Protein AF-A0A957P4Z6-F1 (afdb_monomer_lite)

pLDDT: mean 92.35, std 8.81, range [55.03, 98.56]

Radius of gyration: 17.6 Å; chains: 1; bounding box: 36×28×49 Å

Sequence (107 aa):
DGAVQLIPFFLSGLGFVTVLAVIFKPTKPVVWSMRLVMAVTILGSLFGMWEHLEGNFEFAREIHSGLSGTQLLWQAMAGANPLLAPGMLAIGALIAIAASYYPAAQK

Foldseek 3Di:
DVVLVCLLVVLVVLLVVLLVCLVVPLDPVSLVSNLVSLVVLLVSLVVLLVVQLVVQLVVLCVVCVPDDSVVSSVRSCVGPSHSVVSVVSNVSSVVSNVVCPDPVSHD

Secondary structure (DSSP, 8-state):
-HHHHHHHHHHHHHHHHHHHHHHH---HHHHHHHHHHHHHHHHHHHHHHHHHHHHHHHHHHHH-TT--HHHHHHHHHTSSS-THHHHHHHHHHHHHHHHTTSGGG--

Structure (mmCIF, N/CA/C/O backbone):
data_AF-A0A957P4Z6-F1
#
_entry.id   AF-A0A957P4Z6-F1
#
loop_
_atom_site.group_PDB
_atom_site.id
_atom_site.type_symbol
_atom_site.label_atom_id
_atom_site.label_alt_id
_atom_site.label_comp_id
_atom_site.label_asym_id
_atom_site.label_entity_id
_atom_site.label_seq_id
_atom_site.pdbx_PDB_ins_code
_atom_site.Cartn_x
_atom_site.Cartn_y
_atom_site.Cartn_z
_atom_site.occupancy
_atom_site.B_iso_or_equiv
_atom_site.auth_seq_id
_atom_site.auth_comp_id
_atom_site.auth_asym_id
_atom_site.auth_atom_id
_atom_site.pdbx_PDB_model_num
ATOM 1 N N . ASP A 1 1 ? 10.012 -15.158 -8.836 1.00 59.78 1 ASP A N 1
ATOM 2 C CA . ASP A 1 1 ? 9.226 -14.084 -9.487 1.00 59.78 1 ASP A CA 1
ATOM 3 C C . ASP A 1 1 ? 7.715 -14.163 -9.228 1.00 59.78 1 ASP A C 1
ATOM 5 O O . ASP A 1 1 ? 7.088 -13.127 -9.074 1.00 59.78 1 ASP A O 1
ATOM 9 N N . GLY A 1 2 ? 7.102 -15.346 -9.060 1.00 76.00 2 GLY A N 1
ATOM 10 C CA . GLY A 1 2 ? 5.652 -15.437 -8.778 1.00 76.00 2 GLY A CA 1
ATOM 11 C C . GLY A 1 2 ? 5.203 -15.059 -7.354 1.00 76.00 2 GLY A C 1
ATOM 12 O O . GLY A 1 2 ? 4.085 -14.592 -7.165 1.00 76.00 2 GLY A O 1
ATOM 13 N N . ALA A 1 3 ? 6.055 -15.227 -6.336 1.00 83.94 3 ALA A N 1
ATOM 14 C CA . ALA A 1 3 ? 5.657 -14.999 -4.939 1.00 83.94 3 ALA A CA 1
ATOM 15 C C . ALA A 1 3 ? 5.323 -13.525 -4.634 1.00 83.94 3 ALA A C 1
ATOM 17 O O . ALA A 1 3 ? 4.403 -13.250 -3.868 1.00 83.94 3 ALA A O 1
ATOM 18 N N . VAL A 1 4 ? 6.026 -12.582 -5.272 1.00 88.38 4 VAL A N 1
ATOM 19 C CA . VAL A 1 4 ? 5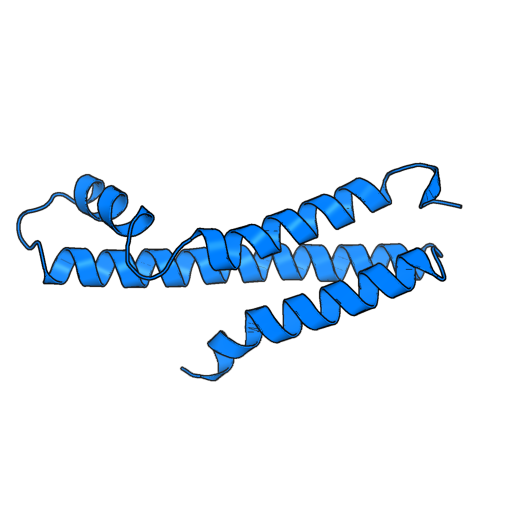.790 -11.136 -5.114 1.00 88.38 4 VAL A CA 1
ATOM 20 C C . VAL A 1 4 ? 4.407 -10.740 -5.643 1.00 88.38 4 VAL A C 1
ATOM 22 O O . VAL A 1 4 ? 3.729 -9.919 -5.034 1.00 88.38 4 VAL A O 1
ATOM 25 N N . GLN A 1 5 ? 3.921 -11.398 -6.700 1.00 88.44 5 GLN A N 1
ATOM 26 C CA . GLN A 1 5 ? 2.590 -11.139 -7.265 1.00 88.44 5 GLN A CA 1
ATOM 27 C C . GLN A 1 5 ? 1.450 -11.524 -6.312 1.00 88.44 5 GLN A C 1
ATOM 29 O O . GLN A 1 5 ? 0.342 -11.009 -6.439 1.00 88.44 5 GLN A O 1
ATOM 34 N N . LEU A 1 6 ? 1.710 -12.400 -5.335 1.00 94.19 6 LEU A N 1
ATOM 35 C CA . LEU A 1 6 ? 0.724 -12.802 -4.329 1.00 94.19 6 LEU A CA 1
ATOM 36 C C . LEU A 1 6 ? 0.587 -11.788 -3.187 1.00 94.19 6 LEU A C 1
ATOM 38 O O . LEU A 1 6 ? -0.443 -11.770 -2.512 1.00 94.19 6 LEU A O 1
ATOM 42 N N . ILE A 1 7 ? 1.590 -10.928 -2.981 1.00 94.44 7 ILE A N 1
ATOM 43 C CA . ILE A 1 7 ? 1.596 -9.897 -1.935 1.00 94.44 7 ILE A CA 1
ATOM 44 C C . ILE A 1 7 ? 0.316 -9.045 -1.951 1.00 94.44 7 ILE A C 1
ATOM 46 O O . ILE A 1 7 ? -0.351 -9.001 -0.914 1.00 94.44 7 ILE A O 1
ATOM 50 N N . PRO A 1 8 ? -0.101 -8.414 -3.070 1.00 94.38 8 PRO A N 1
ATOM 51 C CA . PRO A 1 8 ? -1.313 -7.594 -3.079 1.00 94.38 8 PRO A CA 1
ATOM 52 C C . PRO A 1 8 ? -2.575 -8.387 -2.716 1.00 94.38 8 PRO A C 1
ATOM 54 O O . PRO A 1 8 ? -3.454 -7.842 -2.048 1.00 94.38 8 PRO A O 1
ATOM 57 N N . PHE A 1 9 ? -2.664 -9.673 -3.072 1.00 95.44 9 PHE A N 1
ATOM 58 C CA . PHE A 1 9 ? -3.811 -10.519 -2.719 1.00 95.44 9 PHE A CA 1
ATOM 59 C C . PHE A 1 9 ? -3.860 -10.825 -1.222 1.00 95.44 9 PHE A C 1
ATOM 61 O O . PHE A 1 9 ? -4.914 -10.682 -0.601 1.00 95.44 9 PHE A O 1
ATOM 68 N N . PHE A 1 10 ? -2.725 -11.191 -0.620 1.00 97.00 10 PHE A N 1
ATOM 69 C CA . PHE A 1 10 ? -2.651 -11.433 0.821 1.00 97.00 10 PHE A CA 1
ATOM 70 C C . PHE A 1 10 ? -2.908 -10.162 1.630 1.00 97.00 10 PHE A C 1
ATOM 72 O O . PHE A 1 10 ? -3.675 -10.205 2.590 1.00 97.00 10 PHE A O 1
ATOM 79 N N . LEU A 1 11 ? -2.324 -9.029 1.228 1.00 97.44 11 LEU A N 1
ATOM 80 C CA . LEU A 1 11 ? -2.556 -7.740 1.881 1.00 97.44 11 LEU A CA 1
ATOM 81 C C . LEU A 1 11 ? -4.019 -7.300 1.762 1.00 97.44 11 LEU A C 1
ATOM 83 O O . LEU A 1 11 ? -4.610 -6.888 2.757 1.00 97.44 11 LEU A O 1
ATOM 87 N N . SER A 1 12 ? -4.635 -7.459 0.586 1.00 97.06 12 SER A N 1
ATOM 88 C CA . SER A 1 12 ? -6.058 -7.148 0.384 1.00 97.06 12 SER A CA 1
ATOM 89 C C . SER A 1 12 ? -6.961 -8.039 1.238 1.00 97.06 12 SER A C 1
ATOM 91 O O . SER A 1 12 ? -7.853 -7.539 1.922 1.00 97.06 12 SER A O 1
ATOM 93 N N . GLY A 1 13 ? -6.717 -9.353 1.243 1.00 97.81 13 GLY A N 1
ATOM 94 C CA . GLY A 1 13 ? -7.501 -10.311 2.023 1.00 97.81 13 GLY A CA 1
ATOM 95 C C . GLY A 1 13 ? -7.371 -10.086 3.530 1.00 97.81 13 GLY A C 1
ATOM 96 O O . GLY A 1 13 ? -8.375 -10.005 4.238 1.00 97.81 13 GLY A O 1
ATOM 97 N N . LEU A 1 14 ? -6.143 -9.918 4.027 1.00 98.00 14 LEU A N 1
ATOM 98 C CA . LEU A 1 14 ? -5.886 -9.637 5.439 1.00 98.00 14 LEU A CA 1
ATOM 99 C C . LEU A 1 14 ? -6.459 -8.275 5.853 1.00 98.00 14 LEU A C 1
ATOM 101 O O . LEU A 1 14 ? -7.089 -8.155 6.906 1.00 98.00 14 LEU A O 1
ATOM 105 N N . GLY A 1 15 ? -6.293 -7.258 5.005 1.00 97.50 15 GLY A N 1
ATOM 106 C CA . GLY A 1 15 ? -6.882 -5.938 5.194 1.00 97.50 15 GLY A CA 1
ATOM 107 C C . GLY A 1 15 ? -8.401 -6.014 5.336 1.00 97.50 15 GLY A C 1
ATOM 108 O O . GLY A 1 15 ? -8.946 -5.546 6.334 1.00 97.50 15 GLY A O 1
ATOM 109 N N . PHE A 1 16 ? -9.075 -6.695 4.408 1.00 98.06 16 PHE A N 1
ATOM 110 C CA . PHE A 1 16 ? -10.522 -6.907 4.449 1.00 98.06 16 PHE A CA 1
ATOM 111 C C . PHE A 1 16 ? -10.978 -7.587 5.747 1.00 98.06 16 PHE A C 1
ATOM 113 O O . PHE A 1 16 ? -11.880 -7.089 6.421 1.00 98.06 16 PHE A O 1
ATOM 120 N N . VAL A 1 17 ? -10.312 -8.674 6.153 1.00 98.38 17 VAL A N 1
ATOM 121 C CA . VAL A 1 17 ? -10.625 -9.390 7.402 1.00 98.38 17 VAL A CA 1
ATOM 122 C C . VAL A 1 17 ? -10.489 -8.479 8.624 1.00 98.38 17 VAL A C 1
ATOM 124 O O . VAL A 1 17 ? -11.366 -8.480 9.489 1.00 98.38 17 VAL A O 1
ATOM 127 N N . THR A 1 18 ? -9.426 -7.675 8.710 1.00 97.44 18 THR A N 1
ATOM 128 C CA . THR A 1 18 ? -9.241 -6.771 9.860 1.00 97.44 18 THR A CA 1
ATOM 129 C C . THR A 1 18 ? -10.230 -5.607 9.881 1.00 97.44 18 THR A C 1
ATOM 131 O O . THR A 1 18 ? -10.678 -5.225 10.962 1.00 97.44 18 THR A O 1
ATOM 134 N N . VAL A 1 19 ? -10.639 -5.086 8.719 1.00 96.69 19 VAL A N 1
ATOM 135 C CA . VAL A 1 19 ? -11.711 -4.080 8.626 1.00 96.69 19 VAL A CA 1
ATOM 136 C C . VAL A 1 19 ? -13.038 -4.665 9.108 1.00 96.69 19 VAL A C 1
ATOM 138 O O . VAL A 1 19 ? -13.703 -4.050 9.941 1.00 96.69 19 VAL A O 1
ATOM 141 N N . LEU A 1 20 ? -13.400 -5.874 8.666 1.00 97.31 20 LEU A N 1
ATOM 142 C CA . LEU A 1 20 ? -14.594 -6.563 9.165 1.00 97.31 20 LEU A CA 1
ATOM 143 C C . LEU A 1 20 ? -14.527 -6.792 10.679 1.00 97.31 20 LEU A C 1
ATOM 145 O O . LEU A 1 20 ? -15.512 -6.564 11.380 1.00 97.31 20 LEU A O 1
ATOM 149 N N . ALA A 1 21 ? -13.367 -7.191 11.205 1.00 96.25 21 ALA A N 1
ATOM 150 C CA . ALA A 1 21 ? -13.185 -7.381 12.640 1.00 96.25 21 ALA A CA 1
ATOM 151 C C . ALA A 1 21 ? -13.458 -6.089 13.431 1.00 96.25 21 ALA A C 1
ATOM 153 O O . ALA A 1 21 ? -14.132 -6.143 14.458 1.00 96.25 21 ALA A O 1
ATOM 154 N N . VAL A 1 22 ? -13.001 -4.932 12.936 1.00 94.81 22 VAL A N 1
ATOM 155 C CA . VAL A 1 22 ? -13.306 -3.624 13.540 1.00 94.81 22 VAL A CA 1
ATOM 156 C C . VAL A 1 22 ? -14.798 -3.293 13.443 1.00 94.81 22 VAL A C 1
ATOM 158 O O . VAL A 1 22 ? -15.364 -2.837 14.431 1.00 94.81 22 VAL A O 1
ATOM 161 N N . ILE A 1 23 ? -15.453 -3.562 12.307 1.00 93.94 23 ILE A N 1
ATOM 162 C CA . ILE A 1 23 ? -16.895 -3.307 12.123 1.00 93.94 23 ILE A CA 1
ATOM 163 C C . ILE A 1 23 ? -17.740 -4.096 13.135 1.00 93.94 23 ILE A C 1
ATOM 165 O O . ILE A 1 23 ? -18.680 -3.548 13.708 1.00 93.94 23 ILE A O 1
ATOM 169 N N . PHE A 1 24 ? -17.411 -5.367 13.377 1.00 95.19 24 PHE A N 1
ATOM 170 C CA . PHE A 1 24 ? -18.196 -6.225 14.272 1.00 95.19 24 PHE A CA 1
ATOM 171 C C . PHE A 1 24 ? -17.770 -6.146 15.744 1.00 95.19 24 PHE A C 1
ATOM 173 O O . PHE A 1 24 ? -18.584 -6.404 16.631 1.00 95.19 24 PHE A O 1
ATOM 180 N N . LYS A 1 25 ? -16.500 -5.834 16.028 1.00 93.62 25 LYS A N 1
ATOM 181 C CA . LYS A 1 25 ? -15.941 -5.842 17.387 1.00 93.62 25 LYS A CA 1
ATOM 182 C C . LYS A 1 25 ? -14.809 -4.808 17.536 1.00 93.62 25 LYS A C 1
ATOM 184 O O . LYS A 1 25 ? -13.638 -5.194 17.588 1.00 93.62 25 LYS A O 1
ATOM 189 N N . PRO A 1 26 ? -15.126 -3.506 17.675 1.00 92.31 26 PRO A N 1
ATOM 190 C CA . PRO A 1 26 ? -14.146 -2.412 17.696 1.00 92.31 26 PRO A CA 1
ATOM 191 C C . PRO A 1 26 ? -13.378 -2.285 19.029 1.00 92.31 26 PRO A C 1
ATOM 193 O O . PRO A 1 26 ? -13.236 -1.205 19.587 1.00 92.31 26 PRO A O 1
ATOM 196 N N . THR A 1 27 ? -12.842 -3.377 19.577 1.00 93.38 27 THR A N 1
ATOM 197 C CA . THR A 1 27 ? -12.029 -3.293 20.800 1.00 93.38 27 THR A CA 1
ATOM 198 C C . THR A 1 27 ? -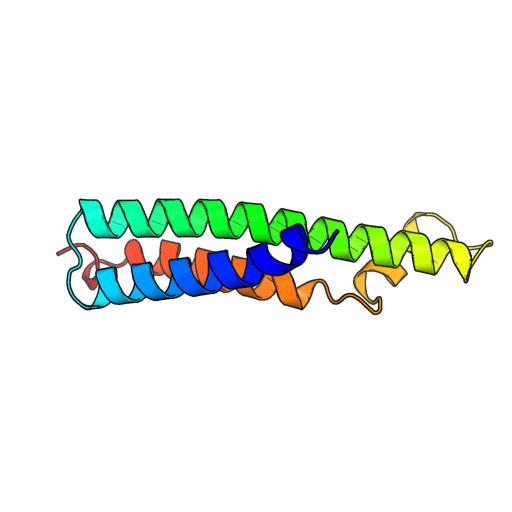10.645 -2.709 20.505 1.00 93.38 27 THR A C 1
ATOM 200 O O . THR A 1 27 ? -10.115 -2.854 19.402 1.00 93.38 27 THR A O 1
ATOM 203 N N . LYS A 1 28 ? -9.999 -2.101 21.515 1.00 92.81 28 LYS A N 1
ATOM 204 C CA . LYS A 1 28 ? -8.651 -1.513 21.368 1.00 92.81 28 LYS A CA 1
ATOM 205 C C . LYS A 1 28 ? -7.643 -2.455 20.684 1.00 92.81 28 LYS A C 1
ATOM 207 O O . LYS A 1 28 ? -6.982 -1.996 19.755 1.00 92.81 28 LYS A O 1
ATOM 212 N N . PRO A 1 29 ? -7.516 -3.744 21.071 1.00 95.06 29 PRO A N 1
ATOM 213 C CA . PRO A 1 29 ? -6.584 -4.651 20.401 1.00 95.06 29 PRO A CA 1
ATOM 214 C C . PRO A 1 29 ? -6.932 -4.877 18.925 1.00 95.06 29 PRO A C 1
ATOM 216 O O . PRO A 1 29 ? -6.035 -4.866 18.092 1.00 95.06 29 PRO A O 1
ATOM 219 N N . VAL A 1 30 ? -8.219 -5.014 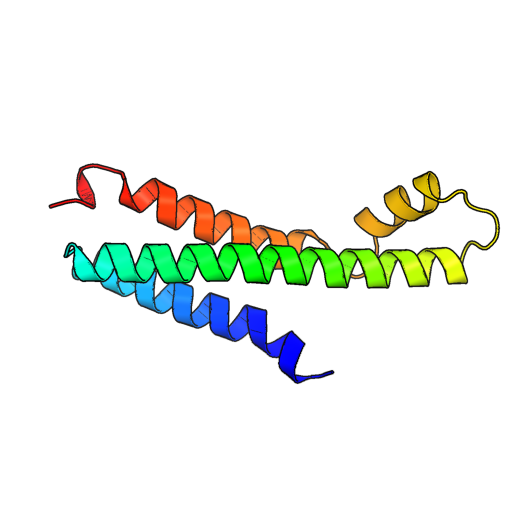18.587 1.00 95.50 30 VAL A N 1
ATOM 220 C CA . VAL A 1 30 ? -8.678 -5.240 17.205 1.00 95.50 30 VAL A CA 1
ATOM 221 C C . VAL A 1 30 ? -8.361 -4.033 16.321 1.00 95.50 30 VAL A C 1
ATOM 223 O O . VAL A 1 30 ? -7.818 -4.193 15.228 1.00 95.50 30 VAL A O 1
ATOM 226 N N . VAL A 1 31 ? -8.615 -2.820 16.817 1.00 95.56 31 VAL A N 1
ATOM 227 C CA . VAL A 1 31 ? -8.278 -1.578 16.106 1.00 95.56 31 VAL A CA 1
ATOM 228 C C . VAL A 1 31 ? -6.765 -1.446 15.904 1.00 95.56 31 VAL A C 1
ATOM 230 O O . VAL A 1 31 ? -6.320 -1.090 14.812 1.00 95.56 31 VAL A O 1
ATOM 233 N N . TRP A 1 32 ? -5.954 -1.767 16.917 1.00 96.25 32 TRP A N 1
ATOM 234 C CA . TRP A 1 32 ? -4.493 -1.750 16.791 1.00 96.25 32 TRP A CA 1
ATOM 235 C C . TRP A 1 32 ? -3.972 -2.781 15.788 1.00 96.25 32 TRP A C 1
ATOM 237 O O . TRP A 1 32 ? -3.115 -2.444 14.971 1.00 96.25 32 TRP A O 1
ATOM 247 N N . SER A 1 33 ? -4.514 -4.001 15.792 1.00 97.19 33 SER A N 1
ATOM 248 C CA . SER A 1 33 ? -4.180 -5.022 14.796 1.00 97.19 33 SER A CA 1
ATOM 249 C C . SER A 1 33 ? -4.530 -4.568 13.380 1.00 97.19 33 SER A C 1
ATOM 251 O O . SER A 1 33 ? -3.697 -4.696 12.485 1.00 97.19 33 SER A O 1
ATOM 253 N N . MET A 1 34 ? -5.713 -3.978 13.176 1.00 97.81 34 MET A N 1
ATOM 254 C CA . MET A 1 34 ? -6.094 -3.410 11.881 1.00 97.81 34 MET A CA 1
ATOM 255 C C . MET A 1 34 ? -5.104 -2.323 11.448 1.00 97.81 34 MET A C 1
ATOM 257 O O . MET A 1 34 ? -4.595 -2.378 10.335 1.00 97.81 34 MET A O 1
ATOM 261 N N . ARG A 1 35 ? -4.753 -1.372 12.324 1.00 98.06 35 ARG A N 1
ATOM 262 C CA . ARG A 1 35 ? -3.775 -0.313 12.008 1.00 98.06 35 ARG A CA 1
ATOM 263 C C . ARG A 1 35 ? -2.414 -0.869 11.601 1.00 98.06 35 ARG A C 1
ATOM 265 O O . ARG A 1 35 ? -1.831 -0.369 10.644 1.00 98.06 35 ARG A O 1
ATOM 272 N N . LEU A 1 36 ? -1.925 -1.899 12.294 1.00 98.50 36 LEU A N 1
ATOM 273 C CA . LEU A 1 36 ? -0.668 -2.560 11.946 1.00 98.50 36 LEU A CA 1
ATOM 274 C C . LEU A 1 36 ? -0.744 -3.197 10.553 1.00 98.50 36 LEU A C 1
ATOM 276 O O . LEU A 1 36 ? 0.145 -2.979 9.733 1.00 98.50 36 LEU A O 1
ATOM 280 N N . VAL A 1 37 ? -1.826 -3.924 10.260 1.00 98.56 37 VAL A N 1
ATOM 281 C CA . VAL A 1 37 ? -2.058 -4.516 8.933 1.00 98.56 37 VAL A CA 1
ATOM 282 C C . VAL A 1 37 ? -2.131 -3.441 7.851 1.00 98.56 37 VAL A C 1
ATOM 284 O O . VAL A 1 37 ? -1.511 -3.597 6.802 1.00 98.56 37 VAL A O 1
ATOM 287 N N . MET A 1 38 ? -2.822 -2.327 8.100 1.00 98.50 38 MET A N 1
ATOM 288 C CA . MET A 1 38 ? -2.897 -1.214 7.150 1.00 98.50 38 MET A CA 1
ATOM 289 C C . MET A 1 38 ? -1.533 -0.546 6.937 1.00 98.50 38 MET A C 1
ATOM 291 O O . MET A 1 38 ? -1.188 -0.233 5.803 1.00 98.50 38 MET A O 1
ATOM 295 N N . ALA A 1 39 ? -0.715 -0.390 7.983 1.00 98.50 39 ALA A N 1
ATOM 296 C CA . ALA A 1 39 ? 0.644 0.136 7.852 1.00 98.50 39 ALA A CA 1
ATOM 297 C C . ALA A 1 39 ? 1.528 -0.778 6.986 1.00 98.50 39 ALA A C 1
ATOM 299 O O . ALA A 1 39 ? 2.190 -0.304 6.065 1.00 98.50 39 ALA A O 1
ATOM 300 N N . VAL A 1 40 ? 1.480 -2.095 7.218 1.00 98.50 40 VAL A N 1
ATOM 301 C CA . VAL A 1 40 ? 2.165 -3.086 6.368 1.00 98.50 40 VAL A CA 1
ATOM 302 C C . VAL A 1 40 ? 1.625 -3.048 4.935 1.00 98.50 40 VAL A C 1
ATOM 304 O O . VAL A 1 40 ? 2.398 -3.122 3.983 1.00 98.50 40 VAL A O 1
ATOM 307 N N . THR A 1 41 ? 0.314 -2.866 4.767 1.00 98.44 41 THR A N 1
ATOM 308 C CA . THR A 1 41 ? -0.335 -2.755 3.454 1.00 98.44 41 THR A CA 1
ATOM 309 C C . THR A 1 41 ? 0.143 -1.527 2.682 1.00 98.44 41 THR A C 1
ATOM 311 O O . THR A 1 41 ? 0.406 -1.631 1.486 1.00 98.44 41 THR A O 1
ATOM 314 N N . ILE A 1 42 ? 0.324 -0.385 3.352 1.00 98.56 42 ILE A N 1
ATOM 315 C CA . ILE A 1 42 ? 0.901 0.828 2.754 1.00 98.56 42 ILE A CA 1
ATOM 316 C C . ILE A 1 42 ? 2.331 0.553 2.284 1.00 98.56 42 ILE A C 1
ATOM 318 O O . ILE A 1 42 ? 2.648 0.836 1.133 1.00 98.56 42 ILE A O 1
ATOM 322 N N . LEU A 1 43 ? 3.175 -0.047 3.130 1.00 98.25 43 LEU A N 1
ATOM 323 C CA . LEU A 1 43 ? 4.556 -0.376 2.759 1.00 98.25 43 LEU A CA 1
ATOM 324 C C . LEU A 1 43 ? 4.617 -1.340 1.566 1.00 98.25 43 LEU A C 1
ATOM 326 O O . LEU A 1 43 ? 5.366 -1.098 0.623 1.00 98.25 43 LEU A O 1
ATOM 330 N N . GLY A 1 44 ? 3.790 -2.389 1.563 1.00 97.44 44 GLY A N 1
ATOM 331 C CA . GLY A 1 44 ? 3.704 -3.329 0.443 1.00 97.44 44 GLY A CA 1
ATOM 332 C C . GLY A 1 44 ? 3.167 -2.696 -0.843 1.00 97.44 44 GLY A C 1
ATOM 333 O O . GLY A 1 44 ? 3.624 -3.026 -1.932 1.00 97.44 44 GLY A O 1
ATOM 334 N N . SER A 1 45 ? 2.242 -1.741 -0.728 1.00 97.12 45 SER A N 1
ATOM 335 C CA . SER A 1 45 ? 1.719 -0.989 -1.873 1.00 97.12 45 SER A CA 1
ATOM 336 C C . SER A 1 45 ? 2.770 -0.045 -2.461 1.00 97.12 45 SER A C 1
ATOM 338 O O . SER A 1 45 ? 2.911 0.019 -3.677 1.00 97.12 45 SER A O 1
ATOM 340 N N . LEU A 1 46 ? 3.551 0.644 -1.621 1.00 97.44 46 LEU A N 1
ATOM 341 C CA . LEU A 1 46 ? 4.673 1.477 -2.072 1.00 97.44 46 LEU A CA 1
ATOM 342 C C . LEU A 1 46 ? 5.751 0.638 -2.765 1.00 97.44 46 LEU A C 1
ATOM 344 O O . LEU A 1 46 ? 6.263 1.045 -3.805 1.00 97.44 46 LEU A O 1
ATOM 348 N N . PHE A 1 47 ? 6.045 -0.549 -2.231 1.00 96.75 47 PHE A N 1
ATOM 349 C CA . PHE A 1 47 ? 6.929 -1.511 -2.884 1.00 96.75 47 PHE A CA 1
ATOM 350 C C . PHE A 1 47 ? 6.386 -1.938 -4.259 1.00 96.75 47 PHE A C 1
ATOM 352 O O . PHE A 1 47 ? 7.100 -1.850 -5.251 1.00 96.75 47 PHE A O 1
ATOM 359 N N . GLY A 1 48 ? 5.099 -2.292 -4.362 1.00 95.75 48 GLY A N 1
ATOM 360 C CA . GLY A 1 48 ? 4.476 -2.630 -5.649 1.00 95.75 48 GLY A CA 1
ATOM 361 C C . GLY A 1 48 ? 4.460 -1.470 -6.654 1.00 95.75 48 GLY A C 1
ATOM 362 O O . GLY A 1 48 ? 4.628 -1.685 -7.851 1.00 95.75 48 GLY A O 1
ATOM 363 N N . MET A 1 49 ? 4.293 -0.228 -6.186 1.00 96.06 49 MET A N 1
ATOM 364 C CA . MET A 1 49 ? 4.412 0.963 -7.036 1.00 96.06 49 MET A CA 1
ATOM 365 C C . MET A 1 49 ? 5.828 1.128 -7.588 1.00 96.06 49 MET A C 1
ATOM 367 O O . MET A 1 49 ? 5.972 1.505 -8.748 1.00 96.06 49 MET A O 1
ATOM 371 N N . TRP A 1 50 ? 6.856 0.849 -6.782 1.00 95.56 50 TRP A N 1
ATOM 372 C CA . TRP A 1 50 ? 8.239 0.865 -7.251 1.00 95.56 50 TRP A CA 1
ATOM 373 C C . TRP A 1 50 ? 8.450 -0.208 -8.324 1.00 95.56 50 TRP A C 1
ATOM 375 O O . TRP A 1 50 ? 8.834 0.156 -9.429 1.00 95.56 50 TRP A O 1
ATOM 385 N N . GLU A 1 51 ? 8.089 -1.470 -8.081 1.00 95.31 51 GLU A N 1
ATOM 386 C CA . GLU A 1 51 ? 8.217 -2.548 -9.082 1.00 95.31 51 GLU A CA 1
ATOM 387 C C . GLU A 1 51 ? 7.546 -2.181 -10.423 1.00 95.31 51 GLU A C 1
ATOM 389 O O . GLU A 1 51 ? 8.111 -2.377 -11.499 1.00 95.31 51 GLU A O 1
ATOM 394 N N . HIS A 1 52 ? 6.350 -1.579 -10.372 1.00 95.44 52 HIS A N 1
ATOM 395 C CA . HIS A 1 52 ? 5.650 -1.102 -11.569 1.00 95.44 52 HIS A CA 1
ATOM 396 C C . HIS A 1 52 ? 6.407 0.032 -12.277 1.00 95.44 52 HIS A C 1
ATOM 398 O O . HIS A 1 52 ? 6.506 0.032 -13.505 1.00 95.44 52 HIS A O 1
ATOM 404 N N . LEU A 1 53 ? 6.932 0.997 -11.517 1.00 95.75 53 LEU A N 1
ATOM 405 C CA . LEU A 1 53 ? 7.682 2.127 -12.058 1.00 95.75 53 LEU A CA 1
ATOM 406 C C . LEU A 1 53 ? 8.999 1.678 -12.694 1.00 95.75 53 LEU A C 1
ATOM 408 O O . LEU A 1 53 ? 9.323 2.129 -13.788 1.00 95.75 53 LEU A O 1
ATOM 412 N N . GLU A 1 54 ? 9.736 0.797 -12.022 1.00 95.19 54 GLU A N 1
ATOM 413 C CA . GLU A 1 54 ? 11.010 0.257 -12.489 1.00 95.19 54 GLU A CA 1
ATOM 414 C C . GLU A 1 54 ? 10.819 -0.543 -13.775 1.00 95.19 54 GLU A C 1
ATOM 416 O O . GLU A 1 54 ? 11.439 -0.216 -14.785 1.00 95.19 54 GLU A O 1
ATOM 421 N N . GLY A 1 55 ? 9.859 -1.474 -13.803 1.00 94.50 55 GLY A N 1
ATOM 422 C CA . GLY A 1 55 ? 9.559 -2.239 -15.014 1.00 94.50 55 GLY A CA 1
ATOM 423 C C . GLY A 1 55 ? 9.122 -1.357 -16.190 1.00 94.50 55 GLY A C 1
ATOM 424 O O . GLY A 1 55 ? 9.563 -1.559 -17.322 1.00 94.50 55 GLY A O 1
ATOM 425 N N . ASN A 1 56 ? 8.302 -0.329 -15.943 1.00 95.75 56 ASN A N 1
ATOM 426 C CA . ASN A 1 56 ? 7.927 0.611 -17.002 1.00 95.75 56 ASN A CA 1
ATOM 427 C C . ASN A 1 56 ? 9.115 1.466 -17.473 1.00 95.75 56 ASN A C 1
ATOM 429 O O . ASN A 1 56 ? 9.192 1.803 -18.654 1.00 95.75 56 ASN A O 1
ATOM 433 N N . PHE A 1 57 ? 10.025 1.839 -16.570 1.00 95.44 57 PHE A N 1
ATOM 434 C CA . PHE A 1 57 ? 11.208 2.634 -16.894 1.00 95.44 57 PHE A CA 1
ATOM 435 C C . PHE A 1 57 ? 12.201 1.845 -17.748 1.00 95.44 57 PHE A C 1
ATOM 437 O O . PHE A 1 57 ? 12.709 2.369 -18.741 1.00 95.44 57 PHE A O 1
ATOM 444 N N . GLU A 1 58 ? 12.458 0.584 -17.397 1.00 94.19 58 GLU A N 1
ATOM 445 C CA . GLU A 1 58 ? 13.324 -0.302 -18.176 1.00 94.19 58 GLU A CA 1
ATOM 446 C C . GLU A 1 58 ? 12.767 -0.530 -19.580 1.00 94.19 58 GLU A C 1
ATOM 448 O O . GLU A 1 58 ? 13.485 -0.332 -20.561 1.00 94.19 58 GLU A O 1
ATOM 453 N N . PHE A 1 59 ? 11.468 -0.808 -19.684 1.00 94.12 59 PHE A N 1
ATOM 454 C CA . PHE A 1 59 ? 10.787 -0.961 -20.966 1.00 94.12 59 PHE A CA 1
ATOM 455 C C . PHE A 1 59 ? 10.830 0.319 -21.816 1.00 94.12 59 PHE A C 1
ATOM 457 O O . PHE A 1 59 ? 11.131 0.277 -23.010 1.00 94.12 59 PHE A O 1
ATOM 464 N N . ALA A 1 60 ? 10.587 1.487 -21.210 1.00 93.88 60 ALA A N 1
ATOM 465 C CA . ALA A 1 60 ? 10.690 2.767 -21.908 1.00 93.88 60 ALA A CA 1
ATOM 466 C C . ALA A 1 60 ? 12.114 3.014 -22.433 1.00 93.88 60 ALA A C 1
ATOM 468 O O . ALA A 1 60 ? 12.283 3.494 -23.554 1.00 93.88 60 ALA A O 1
ATOM 469 N N . ARG A 1 61 ? 13.141 2.645 -21.659 1.00 94.44 61 ARG A N 1
ATOM 470 C CA . ARG A 1 61 ? 14.551 2.764 -22.056 1.00 94.44 61 ARG A CA 1
ATOM 471 C C . ARG A 1 61 ? 14.905 1.841 -23.225 1.00 94.44 61 ARG A C 1
ATOM 473 O O . ARG A 1 61 ? 15.696 2.240 -24.076 1.00 94.44 61 ARG A O 1
ATOM 480 N N . GLU A 1 62 ? 14.323 0.644 -23.282 1.00 93.25 62 GLU A N 1
ATOM 481 C CA . GLU A 1 62 ? 14.507 -0.302 -24.392 1.00 93.25 62 GLU A CA 1
ATOM 482 C C . GLU A 1 62 ? 13.879 0.198 -25.699 1.00 93.25 62 GLU A C 1
ATOM 484 O O . GLU A 1 62 ? 14.495 0.096 -26.760 1.00 93.25 62 GLU A O 1
ATOM 489 N N . ILE A 1 63 ? 12.678 0.778 -25.632 1.00 93.94 63 ILE A N 1
ATOM 490 C CA . ILE A 1 63 ? 11.966 1.284 -26.818 1.00 93.94 63 ILE A CA 1
ATOM 491 C C . ILE A 1 63 ? 12.518 2.638 -27.277 1.00 93.94 63 ILE A C 1
ATOM 493 O O . ILE A 1 63 ? 12.539 2.939 -28.474 1.00 93.94 63 ILE A O 1
ATOM 497 N N . HIS A 1 64 ? 12.965 3.471 -26.340 1.00 89.38 64 HIS A N 1
ATOM 498 C CA . HIS A 1 64 ? 13.336 4.855 -26.599 1.00 89.38 64 HIS A CA 1
ATOM 499 C C . HIS A 1 64 ? 14.764 5.165 -26.137 1.00 89.38 64 HIS A C 1
ATOM 501 O O . HIS A 1 64 ? 14.987 5.899 -25.173 1.00 89.38 64 HIS A O 1
ATOM 507 N N . SER A 1 65 ? 15.749 4.683 -26.897 1.00 82.44 65 SER A N 1
ATOM 508 C CA . SER A 1 65 ? 17.182 4.849 -26.599 1.00 82.44 65 SER A CA 1
ATOM 509 C C . SER A 1 65 ? 17.694 6.301 -26.580 1.00 82.44 65 SER A C 1
ATOM 511 O O . SER A 1 65 ? 18.809 6.547 -26.123 1.00 82.44 65 SER A O 1
ATOM 513 N N . GLY A 1 66 ? 16.910 7.265 -27.075 1.00 87.62 66 GLY A N 1
ATOM 514 C CA . GLY A 1 66 ? 17.288 8.680 -27.174 1.00 87.62 66 GLY A CA 1
ATOM 515 C C . GLY A 1 66 ? 16.649 9.613 -26.141 1.00 87.62 66 GLY A C 1
ATOM 516 O O . GLY A 1 66 ? 16.922 10.812 -26.174 1.00 87.62 66 GLY A O 1
ATOM 517 N N . LEU A 1 67 ? 15.776 9.111 -25.260 1.00 90.81 67 LEU A N 1
ATOM 518 C CA . LEU A 1 67 ? 15.114 9.950 -24.257 1.00 90.81 67 LEU A CA 1
ATOM 519 C C . LEU A 1 67 ? 16.015 10.211 -23.049 1.00 90.81 67 LEU A C 1
ATOM 521 O O . LEU A 1 67 ? 16.776 9.350 -22.609 1.00 90.81 67 LEU A O 1
ATOM 525 N N . SER A 1 68 ? 15.896 11.408 -22.477 1.00 92.38 68 SER A N 1
ATOM 526 C CA . SER A 1 68 ? 16.554 11.739 -21.215 1.00 92.38 68 SER A CA 1
ATOM 527 C C . SER A 1 68 ? 15.902 11.003 -20.038 1.00 92.38 68 SER A C 1
ATOM 529 O O . SER A 1 68 ? 14.741 10.593 -20.099 1.00 92.38 68 SER A O 1
ATOM 531 N N . GLY A 1 69 ? 16.617 10.884 -18.914 1.00 89.19 69 GLY A N 1
ATOM 532 C CA . GLY A 1 69 ? 16.102 10.190 -17.726 1.00 89.19 69 GLY A CA 1
ATOM 533 C C . GLY A 1 69 ? 14.776 10.751 -17.192 1.00 89.19 69 GLY A C 1
ATOM 534 O O . GLY A 1 69 ? 13.933 9.990 -16.726 1.00 89.19 69 GLY A O 1
ATOM 535 N N . THR A 1 70 ? 14.535 12.061 -17.308 1.00 92.06 70 THR A N 1
ATOM 536 C CA . THR A 1 70 ? 13.265 12.677 -16.883 1.00 92.06 70 THR A CA 1
ATOM 537 C C . THR A 1 70 ? 12.114 12.360 -17.836 1.00 92.06 70 THR A C 1
ATOM 539 O O . THR A 1 70 ? 10.986 12.165 -17.388 1.00 92.06 70 THR A O 1
ATOM 542 N N . GLN A 1 71 ? 12.388 12.262 -19.139 1.00 92.75 71 GLN A N 1
ATOM 543 C CA . GLN A 1 71 ? 11.401 11.852 -20.139 1.00 92.75 71 GLN A CA 1
ATOM 544 C C . GLN A 1 71 ? 11.036 10.373 -19.979 1.00 92.75 71 GLN A C 1
ATOM 546 O O . GLN A 1 71 ? 9.857 10.029 -20.042 1.00 92.75 71 GLN A O 1
ATOM 551 N N . LEU A 1 72 ? 12.027 9.520 -19.698 1.00 92.88 72 LEU A N 1
ATOM 552 C CA . LEU A 1 72 ? 11.804 8.110 -19.375 1.00 92.88 72 LEU A CA 1
ATOM 553 C C . LEU A 1 72 ? 10.970 7.954 -18.102 1.00 92.88 72 LEU A C 1
ATOM 555 O O . LEU A 1 72 ? 10.017 7.185 -18.097 1.00 92.88 72 LEU A O 1
ATOM 559 N N . LEU A 1 73 ? 11.256 8.730 -17.051 1.00 91.56 73 LEU A N 1
ATOM 560 C CA . LEU A 1 73 ? 10.455 8.719 -15.825 1.00 91.56 73 LEU A CA 1
ATOM 561 C C . LEU A 1 73 ? 9.000 9.136 -16.088 1.00 91.56 73 LEU A C 1
ATOM 563 O O . LEU A 1 73 ? 8.077 8.507 -15.574 1.00 91.56 73 LEU A O 1
ATOM 567 N N . TRP A 1 74 ? 8.786 10.166 -16.912 1.00 92.69 74 TRP A N 1
ATOM 568 C CA . TRP A 1 74 ? 7.441 10.590 -17.306 1.00 92.69 74 TRP A CA 1
ATOM 569 C C . TRP A 1 74 ? 6.677 9.484 -18.039 1.00 92.69 74 TRP A C 1
ATOM 571 O O . TRP A 1 74 ? 5.524 9.211 -17.709 1.00 92.69 74 TRP A O 1
ATOM 581 N N . GLN A 1 75 ? 7.325 8.807 -18.989 1.00 90.88 75 GLN A N 1
ATOM 582 C CA . GLN A 1 75 ? 6.730 7.661 -19.675 1.00 90.88 75 GLN A CA 1
ATOM 583 C C . GLN A 1 75 ? 6.479 6.485 -18.728 1.00 90.88 75 GLN A C 1
ATOM 585 O O . GLN A 1 75 ? 5.428 5.854 -18.808 1.00 90.88 75 GLN A O 1
ATOM 590 N N . ALA A 1 76 ? 7.394 6.229 -17.793 1.00 92.56 76 ALA A N 1
ATOM 591 C CA . ALA A 1 76 ? 7.288 5.125 -16.852 1.00 92.56 76 ALA A CA 1
ATOM 592 C C . ALA A 1 76 ? 6.062 5.246 -15.930 1.00 92.56 76 ALA A C 1
ATOM 594 O O . ALA A 1 76 ? 5.437 4.243 -15.592 1.00 92.56 76 ALA A O 1
ATOM 595 N N . MET A 1 77 ? 5.659 6.468 -15.565 1.00 91.19 77 MET A N 1
ATOM 596 C CA . MET A 1 77 ? 4.443 6.692 -14.770 1.00 91.19 77 MET A CA 1
ATOM 597 C C . MET A 1 77 ? 3.147 6.351 -15.520 1.00 91.19 77 MET A C 1
ATOM 599 O O . MET A 1 77 ? 2.154 5.996 -14.886 1.00 91.19 77 MET A O 1
ATOM 603 N N . ALA A 1 78 ? 3.154 6.456 -16.852 1.00 88.06 78 ALA A N 1
ATOM 604 C CA . ALA A 1 78 ? 2.019 6.163 -17.729 1.00 88.06 78 ALA A CA 1
ATOM 605 C C . ALA A 1 78 ? 2.163 4.815 -18.466 1.00 88.06 78 ALA A C 1
ATOM 607 O O . ALA A 1 78 ? 1.430 4.551 -19.420 1.00 88.06 78 ALA A O 1
ATOM 608 N N . GLY A 1 79 ? 3.130 3.990 -18.054 1.00 88.94 79 GLY A N 1
ATOM 609 C CA . GLY A 1 79 ? 3.456 2.726 -18.703 1.00 88.94 79 GLY A CA 1
ATOM 610 C C . GLY A 1 79 ? 2.415 1.625 -18.483 1.00 88.94 79 GLY A C 1
ATOM 611 O O . GLY A 1 79 ? 1.407 1.797 -17.797 1.00 88.94 79 GLY A O 1
ATOM 612 N N . ALA A 1 80 ? 2.681 0.464 -19.084 1.00 91.06 80 ALA A N 1
ATOM 613 C CA . ALA A 1 80 ? 1.760 -0.670 -19.111 1.00 91.06 80 ALA A CA 1
ATOM 614 C C . ALA A 1 80 ? 1.478 -1.276 -17.727 1.00 91.06 80 ALA A C 1
ATOM 616 O O . ALA A 1 80 ? 0.396 -1.825 -17.531 1.00 91.06 80 ALA A O 1
ATOM 617 N N . ASN A 1 81 ? 2.410 -1.158 -16.773 1.00 91.69 81 ASN A N 1
ATOM 618 C CA . ASN A 1 81 ? 2.209 -1.561 -15.381 1.00 91.69 81 ASN A CA 1
ATOM 619 C C . ASN A 1 81 ? 1.667 -0.362 -14.582 1.00 91.69 81 ASN A C 1
ATOM 621 O O . ASN A 1 81 ? 2.437 0.511 -14.176 1.00 91.69 81 ASN A O 1
ATOM 625 N N . PRO A 1 82 ? 0.349 -0.255 -14.345 1.00 91.81 82 PRO A N 1
ATOM 626 C CA . PRO A 1 82 ? -0.240 0.970 -13.820 1.00 91.81 82 PRO A CA 1
ATOM 627 C C . PRO A 1 82 ? 0.122 1.177 -12.346 1.00 91.81 82 PRO A C 1
ATOM 629 O O . PRO A 1 82 ? -0.156 0.316 -11.513 1.00 91.81 82 PRO A O 1
ATOM 632 N N . LEU A 1 83 ? 0.652 2.350 -11.985 1.00 93.44 83 LEU A N 1
ATOM 633 C CA . LEU A 1 83 ? 0.944 2.706 -10.584 1.00 93.44 83 LEU A CA 1
ATOM 634 C C . LEU A 1 83 ? -0.313 2.736 -9.699 1.00 93.44 83 LEU A C 1
ATOM 636 O O . LEU A 1 83 ? -0.243 2.504 -8.493 1.00 93.44 83 LEU A O 1
ATOM 640 N N . LEU A 1 84 ? -1.477 3.000 -10.300 1.00 92.00 84 LEU A N 1
ATOM 641 C CA . LEU A 1 84 ? -2.756 3.048 -9.592 1.00 92.00 84 LEU A CA 1
ATOM 642 C C . LEU A 1 84 ? -3.187 1.691 -9.029 1.00 92.00 84 LEU A C 1
ATOM 644 O O . LEU A 1 84 ? -3.880 1.674 -8.016 1.00 92.00 84 LEU A O 1
ATOM 648 N N . ALA A 1 85 ? -2.789 0.569 -9.635 1.00 90.19 85 ALA A N 1
ATOM 649 C CA . ALA A 1 85 ? -3.186 -0.753 -9.149 1.00 90.19 85 ALA A CA 1
ATOM 650 C C . ALA A 1 85 ? -2.689 -1.017 -7.709 1.00 90.19 85 ALA A C 1
ATOM 652 O O . ALA A 1 85 ? -3.526 -1.239 -6.832 1.0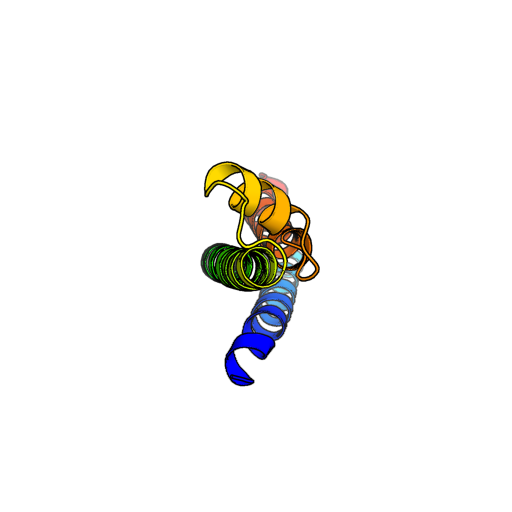0 90.19 85 ALA A O 1
ATOM 653 N N . PRO A 1 86 ? -1.380 -0.911 -7.405 1.00 92.69 86 PRO A N 1
ATOM 654 C CA . PRO A 1 86 ? -0.910 -0.947 -6.022 1.00 92.69 86 PRO A CA 1
ATOM 655 C C . PRO A 1 86 ? -1.286 0.328 -5.243 1.00 92.69 86 PRO A C 1
ATOM 657 O O . PRO A 1 86 ? -1.584 0.254 -4.053 1.00 92.69 86 PRO A O 1
ATOM 660 N N . GLY A 1 87 ? -1.355 1.496 -5.894 1.00 95.06 87 GLY A N 1
ATOM 661 C CA . GLY A 1 87 ? -1.691 2.764 -5.232 1.00 95.06 87 GLY A CA 1
ATOM 662 C C . GLY A 1 87 ? -3.081 2.794 -4.580 1.00 95.06 87 GLY A C 1
ATOM 663 O O . GLY A 1 87 ? -3.238 3.316 -3.476 1.00 95.06 87 GLY A O 1
ATOM 664 N N . MET A 1 88 ? -4.094 2.184 -5.203 1.00 96.69 88 MET A N 1
ATOM 665 C CA . MET A 1 88 ? -5.446 2.109 -4.632 1.00 96.69 88 MET A CA 1
ATOM 666 C C . MET A 1 88 ? -5.499 1.281 -3.344 1.00 96.69 88 MET A C 1
ATOM 668 O O . MET A 1 88 ? -6.299 1.583 -2.456 1.00 96.69 88 MET A O 1
ATOM 672 N N . LEU A 1 89 ? -4.620 0.285 -3.201 1.00 96.38 89 LEU A N 1
ATOM 673 C CA . LEU A 1 89 ? -4.501 -0.501 -1.976 1.00 96.38 89 LEU A CA 1
ATOM 674 C C . LEU A 1 89 ? -3.929 0.347 -0.823 1.00 96.38 89 LEU A C 1
ATOM 676 O O . LEU A 1 89 ? -4.454 0.297 0.292 1.00 96.38 89 LEU A O 1
ATOM 680 N N . ALA A 1 90 ? -2.942 1.209 -1.102 1.00 97.94 90 ALA A N 1
ATOM 681 C CA . ALA A 1 90 ? -2.443 2.193 -0.135 1.00 97.94 90 ALA A CA 1
ATOM 682 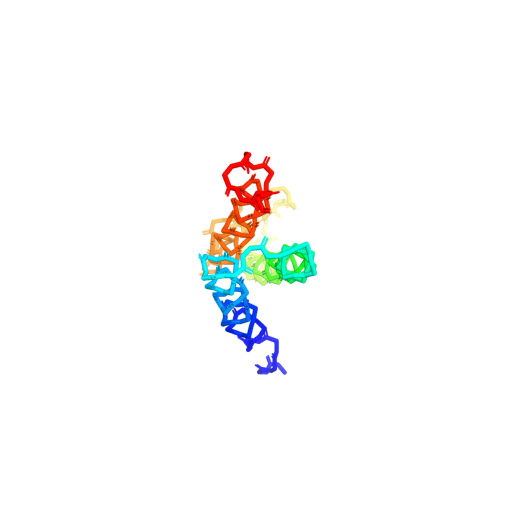C C . ALA A 1 90 ? -3.534 3.189 0.288 1.00 97.94 90 ALA A C 1
ATOM 684 O O . ALA A 1 90 ? -3.685 3.472 1.477 1.00 97.94 90 ALA A O 1
ATOM 685 N N . ILE A 1 91 ? -4.322 3.696 -0.668 1.00 98.00 91 ILE A N 1
ATOM 686 C CA . ILE A 1 91 ? -5.438 4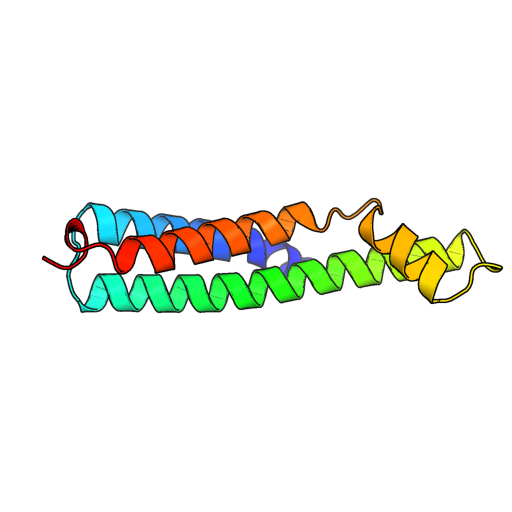.614 -0.391 1.00 98.00 91 ILE A CA 1
ATOM 687 C C . ILE A 1 91 ? -6.476 3.940 0.513 1.00 98.00 91 ILE A C 1
ATOM 689 O O . ILE A 1 91 ? -6.885 4.527 1.515 1.00 98.00 91 ILE A O 1
ATOM 693 N N . GLY A 1 92 ? -6.865 2.696 0.215 1.00 97.75 92 GLY A N 1
ATOM 694 C CA . GLY A 1 92 ? -7.783 1.928 1.059 1.00 97.75 92 GLY A CA 1
ATOM 695 C C . GLY A 1 92 ? -7.264 1.764 2.491 1.00 97.75 92 GLY A C 1
ATOM 696 O O . GLY A 1 92 ? -8.003 1.988 3.452 1.00 97.75 92 GLY A O 1
ATOM 697 N N . ALA A 1 93 ? -5.973 1.459 2.642 1.00 98.12 93 ALA A N 1
ATOM 698 C CA . ALA A 1 93 ? -5.332 1.337 3.946 1.00 98.12 93 ALA A CA 1
ATOM 699 C C . ALA A 1 93 ? -5.293 2.665 4.727 1.00 98.12 93 ALA A C 1
ATOM 701 O O . ALA A 1 93 ? -5.591 2.688 5.924 1.00 98.12 93 ALA A O 1
ATOM 702 N N . LEU A 1 94 ? -4.994 3.782 4.056 1.00 98.12 94 LEU A N 1
ATOM 703 C CA . LEU A 1 94 ? -5.029 5.121 4.654 1.00 98.12 94 LEU A CA 1
ATOM 704 C C . LEU A 1 94 ? -6.437 5.500 5.123 1.00 98.12 94 LEU A C 1
ATOM 706 O O . LEU A 1 94 ? -6.595 6.003 6.236 1.00 98.12 94 LEU A O 1
ATOM 710 N N . ILE A 1 95 ? -7.460 5.215 4.313 1.00 97.56 95 ILE A N 1
ATOM 711 C CA . ILE A 1 95 ? -8.863 5.454 4.673 1.00 97.56 95 ILE A CA 1
ATOM 712 C C . ILE A 1 95 ? -9.247 4.628 5.904 1.00 97.56 95 ILE A C 1
ATOM 714 O O . ILE A 1 95 ? -9.845 5.172 6.831 1.00 97.56 95 ILE A O 1
ATOM 718 N N . ALA A 1 96 ? -8.872 3.347 5.963 1.00 96.38 96 ALA A N 1
ATOM 719 C CA . ALA A 1 96 ? -9.159 2.492 7.115 1.00 96.38 96 ALA A CA 1
ATOM 720 C C . ALA A 1 96 ? -8.489 3.011 8.403 1.00 96.38 96 ALA A C 1
ATOM 722 O O . ALA A 1 96 ? -9.130 3.090 9.455 1.00 96.38 96 ALA A O 1
ATOM 723 N N . ILE A 1 97 ? -7.220 3.438 8.324 1.00 96.50 97 ILE A N 1
ATOM 724 C CA . ILE A 1 97 ? -6.518 4.073 9.449 1.00 96.50 97 ILE A CA 1
ATOM 725 C C . ILE A 1 97 ? -7.249 5.346 9.878 1.00 96.50 97 ILE A C 1
ATOM 727 O O . ILE A 1 97 ? -7.572 5.477 11.060 1.00 96.50 97 ILE A O 1
ATOM 731 N N . ALA A 1 98 ? -7.551 6.254 8.949 1.00 95.62 98 ALA A N 1
ATOM 732 C CA . ALA A 1 98 ? -8.245 7.505 9.244 1.00 95.62 98 ALA A CA 1
ATOM 733 C C . ALA A 1 98 ? -9.619 7.258 9.894 1.00 95.62 98 ALA A C 1
ATOM 735 O O . ALA A 1 98 ? -9.932 7.852 10.927 1.00 95.62 98 ALA A O 1
ATOM 736 N N . ALA A 1 99 ? -10.398 6.314 9.361 1.00 93.00 99 ALA A N 1
ATOM 737 C CA . ALA A 1 99 ? -11.704 5.931 9.893 1.00 93.00 99 ALA A CA 1
ATOM 738 C C . ALA A 1 99 ? -11.620 5.400 11.335 1.00 93.00 99 ALA A C 1
ATOM 740 O O . ALA A 1 99 ? -12.499 5.679 12.149 1.00 93.00 99 ALA A O 1
ATOM 741 N N . SER A 1 100 ? -10.533 4.710 11.697 1.00 92.25 100 SER A N 1
ATOM 742 C CA . SER A 1 100 ? -10.322 4.210 13.064 1.00 92.25 100 SER A CA 1
ATOM 743 C C . SER A 1 100 ? -10.085 5.304 14.117 1.00 92.25 100 SER A C 1
ATOM 745 O O . SER A 1 100 ? -10.080 5.022 15.316 1.00 92.25 100 SER A O 1
ATOM 747 N N . TYR A 1 101 ? -9.835 6.548 13.701 1.00 89.81 101 TYR A N 1
ATOM 748 C CA . TYR A 1 101 ? -9.736 7.692 14.611 1.00 89.81 101 TYR A CA 1
ATOM 749 C C . TYR A 1 101 ? -11.073 8.404 14.830 1.00 89.81 101 TYR A C 1
ATOM 751 O O . TYR A 1 101 ? -11.157 9.280 15.688 1.00 89.81 101 TYR A O 1
ATOM 759 N N . TYR A 1 102 ? -12.127 8.020 14.106 1.00 84.06 102 TYR A N 1
ATOM 760 C CA . TYR A 1 102 ? -13.447 8.603 14.295 1.00 84.06 102 TYR A CA 1
ATOM 761 C C . TYR A 1 102 ? -14.067 8.133 15.629 1.00 84.06 102 TYR A C 1
ATOM 763 O O . TYR A 1 102 ? -13.974 6.943 15.943 1.00 84.06 102 TYR A O 1
ATOM 771 N N . PRO A 1 103 ? -14.743 9.003 16.413 1.00 64.50 103 PRO A N 1
ATOM 772 C CA . PRO A 1 103 ? -15.236 8.663 17.756 1.00 64.50 103 PRO A CA 1
ATOM 773 C C . PRO A 1 103 ? -16.148 7.429 17.819 1.00 64.50 103 PRO A C 1
ATOM 775 O O . PRO A 1 103 ? -16.162 6.713 18.816 1.00 64.50 103 PRO A O 1
ATOM 778 N N . ALA A 1 104 ? -16.893 7.142 16.746 1.00 62.31 104 ALA A N 1
ATOM 779 C CA . ALA A 1 104 ? -17.749 5.956 16.670 1.00 62.31 104 ALA A CA 1
ATOM 780 C C . ALA A 1 104 ? -16.963 4.630 16.642 1.00 62.31 104 ALA A C 1
ATOM 782 O O . ALA A 1 104 ? -17.502 3.609 17.057 1.00 62.31 104 ALA A O 1
ATOM 783 N N . ALA A 1 105 ? -15.703 4.651 16.196 1.00 58.03 105 ALA A N 1
ATOM 784 C CA . ALA A 1 105 ? -14.817 3.490 16.121 1.00 58.03 105 ALA A CA 1
ATOM 785 C C . ALA A 1 105 ? -13.969 3.277 17.394 1.00 58.03 105 ALA A C 1
ATOM 787 O O . ALA A 1 105 ? -13.177 2.340 17.443 1.00 58.03 105 ALA A O 1
ATOM 788 N N . GLN A 1 106 ? -14.103 4.145 18.406 1.00 59.12 106 GLN A N 1
ATOM 789 C CA . GLN A 1 106 ? -13.301 4.122 19.641 1.00 59.12 106 GLN A CA 1
ATOM 790 C C . GLN A 1 106 ? -14.102 3.754 20.905 1.00 59.12 106 GLN A C 1
ATOM 792 O O . GLN A 1 106 ? -13.583 3.915 22.011 1.00 59.12 106 GLN A O 1
ATOM 797 N N . LYS A 1 107 ? -15.351 3.296 20.749 1.00 55.03 107 LYS A N 1
ATOM 798 C CA . LYS A 1 107 ? -16.206 2.820 21.851 1.00 55.03 107 LYS A CA 1
ATOM 799 C C . LYS A 1 107 ? -15.745 1.457 22.361 1.00 55.03 107 LYS A C 1
ATOM 801 O O . LYS A 1 107 ? -15.704 1.293 23.599 1.00 55.03 107 LYS A O 1
#